Protein AF-A0A7C5GC89-F1 (afdb_monomer_lite)

Structure (mmCIF, N/CA/C/O backbone):
data_AF-A0A7C5GC89-F1
#
_entry.id   AF-A0A7C5GC89-F1
#
loop_
_atom_site.group_PDB
_atom_site.id
_atom_site.type_symbol
_atom_site.label_atom_id
_atom_site.label_alt_id
_atom_site.label_comp_id
_atom_site.label_asym_id
_atom_site.label_entity_id
_atom_site.label_seq_id
_atom_site.pdbx_PDB_ins_code
_atom_site.Cartn_x
_atom_site.Cartn_y
_atom_site.Cartn_z
_atom_site.occupancy
_atom_site.B_iso_or_equiv
_atom_site.auth_seq_id
_atom_site.auth_comp_id
_atom_site.auth_asym_id
_atom_site.auth_atom_id
_atom_site.pdbx_PDB_model_num
ATOM 1 N N . MET A 1 1 ? 44.980 -5.621 -48.569 1.00 37.62 1 MET A N 1
ATOM 2 C CA . MET A 1 1 ? 44.975 -4.218 -48.104 1.00 37.62 1 MET A CA 1
ATOM 3 C C . MET A 1 1 ? 43.626 -3.960 -47.441 1.00 37.62 1 MET A C 1
ATOM 5 O O . MET A 1 1 ? 42.619 -4.417 -47.965 1.00 37.62 1 MET A O 1
ATOM 9 N N . GLN A 1 2 ? 43.641 -3.412 -46.227 1.00 31.30 2 GLN A N 1
ATOM 10 C CA . GLN A 1 2 ? 42.521 -3.353 -45.282 1.00 31.30 2 GLN A CA 1
ATOM 11 C C . GLN A 1 2 ? 41.408 -2.367 -45.680 1.00 31.30 2 GLN A C 1
ATOM 13 O O . GLN A 1 2 ? 41.700 -1.315 -46.230 1.00 31.30 2 GLN A O 1
ATOM 18 N N . LYS A 1 3 ? 40.181 -2.744 -45.275 1.00 37.41 3 LYS A N 1
ATOM 19 C CA . LYS A 1 3 ? 39.019 -1.954 -44.811 1.00 37.41 3 LYS A CA 1
ATOM 20 C C . LYS A 1 3 ? 38.602 -0.695 -45.584 1.00 37.41 3 LYS A C 1
ATOM 22 O O . LYS A 1 3 ? 39.351 0.259 -45.687 1.00 37.41 3 LYS A O 1
ATOM 27 N N . ASN A 1 4 ? 37.302 -0.639 -45.887 1.00 28.00 4 ASN A N 1
ATOM 28 C CA . ASN A 1 4 ? 36.404 0.379 -45.326 1.00 28.00 4 ASN A CA 1
ATOM 29 C C . ASN A 1 4 ? 34.950 -0.110 -45.430 1.00 28.00 4 ASN A C 1
ATOM 31 O O . ASN A 1 4 ? 34.258 0.159 -46.404 1.00 28.00 4 ASN A O 1
ATOM 35 N N . PHE A 1 5 ? 34.485 -0.849 -44.419 1.00 32.50 5 PHE A N 1
ATOM 36 C CA . PHE A 1 5 ? 33.048 -0.992 -44.177 1.00 32.50 5 PHE A CA 1
ATOM 37 C C . PHE A 1 5 ? 32.635 0.157 -43.261 1.00 32.50 5 PHE A C 1
ATOM 39 O O . PHE A 1 5 ? 32.869 0.119 -42.054 1.00 32.50 5 PHE A O 1
ATOM 46 N N . HIS A 1 6 ? 32.064 1.202 -43.857 1.00 33.34 6 HIS A N 1
ATOM 47 C CA . HIS A 1 6 ? 31.319 2.211 -43.119 1.00 33.34 6 HIS A CA 1
ATOM 48 C C . HIS A 1 6 ? 30.027 1.563 -42.615 1.00 33.34 6 HIS A C 1
ATOM 50 O O . HIS A 1 6 ? 29.060 1.424 -43.357 1.00 33.34 6 HIS A O 1
ATOM 56 N N . LEU A 1 7 ? 30.009 1.148 -41.349 1.00 37.06 7 LEU A N 1
ATOM 57 C CA . LEU A 1 7 ? 28.757 0.901 -40.645 1.00 37.06 7 LEU A CA 1
ATOM 58 C C . LEU A 1 7 ? 28.217 2.265 -40.219 1.00 37.06 7 LEU A C 1
ATOM 60 O O . LEU A 1 7 ? 28.633 2.838 -39.214 1.00 37.06 7 LEU A O 1
ATOM 64 N N . SER A 1 8 ? 27.332 2.823 -41.042 1.00 38.88 8 SER A N 1
ATOM 65 C CA . SER A 1 8 ? 26.479 3.930 -40.632 1.00 38.88 8 SER A CA 1
ATOM 66 C C . SER A 1 8 ? 25.602 3.434 -39.484 1.00 38.88 8 SER A C 1
ATOM 68 O O . SER A 1 8 ? 24.708 2.615 -39.701 1.00 38.88 8 SER A O 1
ATOM 70 N N . ASN A 1 9 ? 25.860 3.901 -38.264 1.00 40.41 9 ASN A N 1
ATOM 71 C CA . ASN A 1 9 ? 24.949 3.711 -37.140 1.00 40.41 9 ASN A CA 1
ATOM 72 C C . ASN A 1 9 ? 23.672 4.507 -37.430 1.00 40.41 9 ASN A C 1
ATOM 74 O O . ASN A 1 9 ? 23.563 5.682 -37.083 1.00 40.41 9 ASN A O 1
ATOM 78 N N . VAL A 1 10 ? 22.720 3.885 -38.123 1.00 39.66 10 VAL A N 1
ATOM 79 C CA . VAL A 1 10 ? 21.384 4.444 -38.309 1.00 39.66 10 VAL A CA 1
ATOM 80 C C . VAL A 1 10 ? 20.639 4.245 -36.994 1.00 39.66 10 VAL A C 1
ATOM 82 O O . VAL A 1 10 ? 20.047 3.197 -36.743 1.00 39.66 10 VAL A O 1
ATOM 85 N N . ILE A 1 11 ? 20.697 5.252 -36.123 1.00 42.50 11 ILE A N 1
ATOM 86 C CA . ILE A 1 11 ? 19.814 5.337 -34.960 1.00 42.50 11 ILE A CA 1
ATOM 87 C C . ILE A 1 11 ? 18.419 5.639 -35.509 1.00 42.50 11 ILE A C 1
ATOM 89 O O . ILE A 1 11 ? 18.095 6.777 -35.843 1.00 42.50 11 ILE A O 1
ATOM 93 N N . THR A 1 12 ? 17.604 4.598 -35.663 1.00 35.59 12 THR A N 1
ATOM 94 C CA . THR A 1 12 ? 16.205 4.759 -36.066 1.00 35.59 12 THR A CA 1
ATOM 95 C C . THR A 1 12 ? 15.406 5.147 -34.830 1.00 35.59 12 THR A C 1
ATOM 97 O O . THR A 1 12 ? 15.091 4.307 -33.991 1.00 35.59 12 THR A O 1
ATOM 100 N N . ILE A 1 13 ? 15.094 6.435 -34.700 1.00 43.06 13 ILE A N 1
ATOM 101 C CA . ILE A 1 13 ? 14.177 6.928 -33.673 1.00 43.06 13 ILE A CA 1
ATOM 102 C C . ILE A 1 13 ? 12.758 6.664 -34.180 1.00 43.06 13 ILE A C 1
ATOM 104 O O . ILE A 1 13 ? 12.218 7.424 -34.983 1.00 43.06 13 ILE A O 1
ATOM 108 N N . ILE A 1 14 ? 12.158 5.556 -33.745 1.00 44.56 14 ILE A N 1
ATOM 109 C CA . ILE A 1 14 ? 10.745 5.280 -34.011 1.00 44.56 14 ILE A CA 1
ATOM 110 C C . ILE A 1 14 ? 9.929 6.143 -33.046 1.00 44.56 14 ILE A C 1
ATOM 112 O O . ILE A 1 14 ? 9.756 5.801 -31.878 1.00 44.56 14 ILE A O 1
ATOM 116 N N . LEU A 1 15 ? 9.429 7.278 -33.535 1.00 38.19 15 LEU A N 1
ATOM 117 C CA . LEU A 1 15 ? 8.425 8.073 -32.829 1.00 38.19 15 LEU A CA 1
ATOM 118 C C . LEU A 1 15 ? 7.086 7.333 -32.895 1.00 38.19 15 LEU A C 1
ATOM 120 O O . LEU A 1 15 ? 6.276 7.533 -33.800 1.00 38.19 15 LEU A O 1
ATOM 124 N N . TYR A 1 16 ? 6.876 6.429 -31.943 1.00 43.97 16 TYR A N 1
ATOM 125 C CA . TYR A 1 16 ? 5.608 5.737 -31.778 1.00 43.97 16 TYR A CA 1
ATOM 126 C C . TYR A 1 16 ? 4.597 6.689 -31.134 1.00 43.97 16 TYR A C 1
ATOM 128 O O . TYR A 1 16 ? 4.680 7.005 -29.949 1.00 43.97 16 TYR A O 1
ATOM 136 N N . LYS A 1 17 ? 3.626 7.164 -31.921 1.00 42.94 17 LYS A N 1
ATOM 137 C CA . LYS A 1 17 ? 2.467 7.881 -31.384 1.00 42.94 17 LYS A CA 1
ATOM 138 C C . LYS A 1 17 ? 1.485 6.838 -30.852 1.00 42.94 17 LYS A C 1
ATOM 140 O O . LYS A 1 17 ? 0.673 6.295 -31.599 1.00 42.94 17 LYS A O 1
ATOM 145 N N . GLN A 1 18 ? 1.638 6.489 -29.580 1.00 45.25 18 GLN A N 1
ATOM 146 C CA . GLN A 1 18 ? 0.871 5.426 -28.947 1.00 45.25 18 GLN A CA 1
ATOM 147 C C . GLN A 1 18 ? -0.598 5.844 -28.769 1.00 45.25 18 GLN A C 1
ATOM 149 O O . GLN A 1 18 ? -0.894 6.842 -28.124 1.00 45.25 18 GLN A O 1
ATOM 154 N N . GLY A 1 19 ? -1.522 5.071 -29.348 1.00 43.31 19 GLY A N 1
ATOM 155 C CA . GLY A 1 19 ? -2.970 5.178 -29.103 1.00 43.31 19 GLY A CA 1
ATOM 156 C C . GLY A 1 19 ? -3.469 4.311 -27.936 1.00 43.31 19 GLY A C 1
ATOM 157 O O . GLY A 1 19 ? -4.671 4.223 -27.708 1.00 43.31 19 GLY A O 1
ATOM 158 N N . PHE A 1 20 ? -2.561 3.643 -27.218 1.00 44.28 20 PHE A N 1
ATOM 159 C CA . PHE A 1 20 ? -2.851 2.788 -26.062 1.00 44.28 20 PHE A CA 1
ATOM 160 C C . PHE A 1 20 ? -2.421 3.480 -24.763 1.00 44.28 20 PHE A C 1
ATOM 162 O O . PHE A 1 20 ? -1.367 4.101 -24.727 1.00 44.28 20 PHE A O 1
ATOM 169 N N . LYS A 1 21 ? -3.186 3.335 -23.673 1.00 61.94 21 LYS A N 1
ATOM 170 C CA . LYS A 1 21 ? -2.831 3.945 -22.375 1.00 61.94 21 LYS A CA 1
ATOM 171 C C . LYS A 1 21 ? -1.479 3.451 -21.823 1.00 61.94 21 LYS A C 1
ATOM 173 O O . LYS A 1 21 ? -0.755 4.246 -21.235 1.00 61.94 21 LYS A O 1
ATOM 178 N N . ARG A 1 22 ? -1.111 2.176 -22.056 1.00 68.25 22 ARG A N 1
ATOM 179 C CA . ARG A 1 22 ? 0.209 1.614 -21.707 1.00 68.25 22 ARG A CA 1
ATOM 180 C C . ARG A 1 22 ? 0.543 0.329 -22.474 1.00 68.25 22 ARG A C 1
ATOM 182 O O . ARG A 1 22 ? -0.362 -0.412 -22.854 1.00 68.25 22 ARG A O 1
ATOM 189 N N . ALA A 1 23 ? 1.829 0.043 -22.694 1.00 67.50 23 ALA A N 1
ATOM 190 C CA . ALA A 1 23 ? 2.323 -1.210 -23.275 1.00 67.50 23 ALA A CA 1
ATOM 191 C C . ALA A 1 23 ? 3.613 -1.703 -22.601 1.00 67.50 23 ALA A C 1
ATOM 193 O O . ALA A 1 23 ? 4.391 -0.927 -22.050 1.00 67.50 23 ALA A O 1
ATOM 194 N N . SER A 1 24 ? 3.847 -3.016 -22.672 1.00 70.44 24 SER A N 1
ATOM 195 C CA . SER A 1 24 ? 5.129 -3.629 -22.306 1.00 70.44 24 SER A CA 1
ATOM 196 C C . SER A 1 24 ? 5.898 -3.946 -23.586 1.00 70.44 24 SER A C 1
ATOM 198 O O . SER A 1 24 ? 5.413 -4.716 -24.410 1.00 70.44 24 SER A O 1
ATOM 200 N N . VAL A 1 25 ? 7.072 -3.349 -23.763 1.00 74.88 25 VAL A N 1
ATOM 201 C CA . VAL A 1 25 ? 7.961 -3.595 -24.900 1.00 74.88 25 VAL A CA 1
ATOM 202 C C . VAL A 1 25 ? 9.114 -4.456 -24.416 1.00 74.88 25 VAL A C 1
ATOM 204 O O . VAL A 1 25 ? 9.839 -4.063 -23.506 1.00 74.88 25 VAL A O 1
ATOM 207 N N . GLN A 1 26 ? 9.284 -5.626 -25.023 1.00 79.62 26 GLN A N 1
ATOM 208 C CA . GLN A 1 26 ? 10.445 -6.473 -24.769 1.00 79.62 26 GLN A CA 1
ATOM 209 C C . GLN A 1 26 ? 11.462 -6.268 -25.886 1.00 79.62 26 GLN A C 1
ATOM 211 O O . GLN A 1 26 ? 11.140 -6.451 -27.060 1.00 79.62 26 GLN A O 1
ATOM 216 N N . LEU A 1 27 ? 12.684 -5.893 -25.527 1.00 78.75 27 LEU A N 1
ATOM 217 C CA . LEU A 1 27 ? 13.815 -5.857 -26.441 1.00 78.75 27 LEU A CA 1
ATOM 218 C C . LEU A 1 27 ? 14.693 -7.074 -26.161 1.00 78.75 27 LEU A C 1
ATOM 220 O O . LEU A 1 27 ? 15.291 -7.181 -25.093 1.00 78.75 27 LEU A O 1
ATOM 224 N N . ALA A 1 28 ? 14.772 -7.979 -27.130 1.00 83.31 28 ALA A N 1
ATOM 225 C CA . ALA A 1 28 ? 15.715 -9.084 -27.106 1.00 83.31 28 ALA A CA 1
ATOM 226 C C . ALA A 1 28 ? 16.984 -8.673 -27.857 1.00 83.31 28 ALA A C 1
ATOM 228 O O . ALA A 1 28 ? 16.941 -8.426 -29.063 1.00 83.31 28 ALA A O 1
ATOM 229 N N . THR A 1 29 ? 18.114 -8.603 -27.159 1.00 81.88 29 THR A N 1
ATOM 230 C CA . THR A 1 29 ? 19.425 -8.447 -27.795 1.00 81.88 29 THR A CA 1
ATOM 231 C C . THR A 1 29 ? 20.127 -9.792 -27.801 1.00 81.88 29 THR A C 1
ATOM 233 O O . THR A 1 29 ? 20.242 -10.422 -26.752 1.00 81.88 29 THR A O 1
ATOM 236 N N . ILE A 1 30 ? 20.603 -10.218 -28.967 1.00 83.62 30 ILE A N 1
ATOM 237 C CA . ILE A 1 30 ? 21.395 -11.438 -29.118 1.00 83.62 30 ILE A CA 1
ATOM 238 C C . ILE A 1 30 ? 22.841 -11.008 -29.342 1.00 83.62 30 ILE A C 1
ATOM 240 O O . ILE A 1 30 ? 23.120 -10.261 -30.281 1.00 83.62 30 ILE A O 1
ATOM 244 N N . ASP A 1 31 ? 23.747 -11.434 -28.465 1.00 83.00 31 ASP A N 1
ATOM 245 C CA . ASP A 1 31 ? 25.172 -11.154 -28.625 1.00 83.00 31 ASP A CA 1
ATOM 246 C C . ASP A 1 31 ? 25.820 -12.056 -29.699 1.00 83.00 31 ASP A C 1
ATOM 248 O O . ASP A 1 31 ? 25.221 -12.999 -30.225 1.00 83.00 31 ASP A O 1
ATOM 252 N N . ASN A 1 32 ? 27.090 -11.794 -30.020 1.00 78.50 32 ASN A N 1
ATOM 253 C CA . ASN A 1 32 ? 27.849 -12.601 -30.984 1.00 78.50 32 ASN A CA 1
ATOM 254 C C . ASN A 1 32 ? 28.058 -14.064 -30.535 1.00 78.50 32 ASN A C 1
ATOM 256 O O . ASN A 1 32 ? 28.451 -14.899 -31.348 1.00 78.50 32 ASN A O 1
ATOM 260 N N . GLN A 1 33 ? 27.805 -14.381 -29.261 1.00 80.75 33 GLN A N 1
ATOM 261 C CA . GLN A 1 33 ? 27.866 -15.723 -28.678 1.00 80.75 33 GLN A CA 1
ATOM 262 C C . GLN A 1 33 ? 26.486 -16.404 -28.612 1.00 80.75 33 GLN A C 1
ATOM 264 O O . GLN A 1 33 ? 26.388 -17.522 -28.111 1.00 80.75 33 GLN A O 1
ATOM 269 N N . ARG A 1 34 ? 25.441 -15.785 -29.184 1.00 75.25 34 ARG A N 1
ATOM 270 C CA . ARG A 1 34 ? 24.035 -16.224 -29.150 1.00 75.25 34 ARG A CA 1
ATOM 271 C C . ARG A 1 34 ? 23.382 -16.183 -27.764 1.00 75.25 34 ARG A C 1
ATOM 273 O O . ARG A 1 34 ? 22.319 -16.776 -27.590 1.00 75.25 34 ARG A O 1
ATOM 280 N N . ASN A 1 35 ? 23.950 -15.461 -26.804 1.00 76.12 35 ASN A N 1
ATOM 281 C CA . ASN A 1 35 ? 23.269 -15.201 -25.542 1.00 76.12 35 ASN A CA 1
ATOM 282 C C . ASN A 1 35 ? 22.192 -14.141 -25.765 1.00 76.12 35 ASN A C 1
ATOM 284 O O . ASN A 1 35 ? 22.456 -13.078 -26.334 1.00 76.12 35 ASN A O 1
ATOM 288 N N . SER A 1 36 ? 20.972 -14.432 -25.318 1.00 80.25 36 SER A N 1
ATOM 289 C CA . SER A 1 36 ? 19.859 -13.490 -25.362 1.00 80.25 36 SER A CA 1
ATOM 290 C C . SER A 1 36 ? 19.734 -12.745 -24.038 1.00 80.25 36 SER A C 1
ATOM 292 O O . SER A 1 36 ? 19.479 -13.368 -23.006 1.00 80.25 36 SER A O 1
ATOM 294 N N . THR A 1 37 ? 19.818 -11.419 -24.079 1.00 79.06 37 THR A N 1
ATOM 295 C CA . THR A 1 37 ? 19.417 -10.554 -22.963 1.00 79.06 37 THR A CA 1
ATOM 296 C C . THR A 1 37 ? 18.063 -9.942 -23.284 1.00 79.06 37 THR A C 1
ATOM 298 O O . THR A 1 37 ? 17.872 -9.367 -24.359 1.00 79.06 37 THR A O 1
ATOM 301 N N . LEU A 1 38 ? 17.115 -10.084 -22.359 1.00 77.12 38 LEU A N 1
ATOM 302 C CA . LEU A 1 38 ? 15.777 -9.516 -22.471 1.00 77.12 38 LEU A CA 1
ATOM 303 C C . LEU A 1 38 ? 15.682 -8.260 -21.610 1.00 77.12 38 LEU A C 1
ATOM 305 O O . LEU A 1 38 ? 15.894 -8.310 -20.401 1.00 77.12 38 LEU A O 1
ATOM 309 N N . TYR A 1 39 ? 15.315 -7.148 -22.236 1.00 73.88 39 TYR A N 1
ATOM 310 C CA . TYR A 1 39 ? 14.999 -5.900 -21.557 1.00 73.88 39 TYR A CA 1
ATOM 311 C C . TYR A 1 39 ? 13.501 -5.647 -21.645 1.00 73.88 39 TYR A C 1
ATOM 313 O O . TYR A 1 39 ? 12.943 -5.577 -22.739 1.00 73.88 39 TYR A O 1
ATOM 321 N N . ASN A 1 40 ? 12.850 -5.501 -20.496 1.00 73.25 40 ASN A N 1
ATOM 322 C CA . ASN A 1 40 ? 11.422 -5.226 -20.413 1.00 73.25 40 ASN A CA 1
ATOM 323 C C . ASN A 1 40 ? 11.209 -3.746 -20.098 1.00 73.25 40 ASN A C 1
ATOM 325 O O . ASN A 1 40 ? 11.587 -3.278 -19.028 1.00 73.25 40 ASN A O 1
ATOM 329 N N . PHE A 1 41 ? 10.572 -3.023 -21.012 1.00 66.94 41 PHE A N 1
ATOM 330 C CA . PHE A 1 41 ? 10.221 -1.618 -20.849 1.00 66.94 41 PHE A CA 1
ATOM 331 C C . PHE A 1 41 ? 8.710 -1.477 -20.690 1.00 66.94 41 PHE A C 1
ATOM 333 O O . PHE A 1 41 ? 7.941 -2.064 -21.452 1.00 66.94 41 PHE A O 1
ATOM 340 N N . LYS A 1 42 ? 8.269 -0.671 -19.726 1.00 73.12 42 LYS A N 1
ATOM 341 C CA . LYS A 1 42 ? 6.883 -0.199 -19.651 1.00 73.12 42 LYS A CA 1
ATOM 342 C C . LYS A 1 42 ? 6.840 1.184 -20.299 1.00 73.12 42 LYS A C 1
ATOM 344 O O . LYS A 1 42 ? 7.550 2.084 -19.866 1.00 73.12 42 LYS A O 1
ATOM 349 N N . VAL A 1 43 ? 6.049 1.337 -21.357 1.00 76.12 43 VAL A N 1
ATOM 350 C CA . VAL A 1 43 ? 5.909 2.589 -22.118 1.00 76.12 43 VAL A CA 1
ATOM 351 C C . VAL A 1 43 ? 4.453 3.033 -22.127 1.00 76.12 43 VAL A C 1
ATOM 353 O O . VAL A 1 43 ? 3.553 2.199 -22.237 1.00 76.12 43 VAL A O 1
ATOM 356 N N . GLY A 1 44 ? 4.224 4.332 -21.989 1.00 73.75 44 GLY A N 1
ATOM 357 C CA . GLY A 1 44 ? 2.897 4.937 -21.913 1.00 73.75 44 GLY A CA 1
ATOM 358 C C . GLY A 1 44 ? 2.833 5.982 -20.808 1.00 73.75 44 GLY A C 1
ATOM 359 O O . GLY A 1 44 ? 3.865 6.351 -20.241 1.00 73.75 44 GLY A O 1
ATOM 360 N N . ASP A 1 45 ? 1.621 6.439 -20.513 1.00 80.94 45 ASP A N 1
ATOM 361 C CA . ASP A 1 45 ? 1.394 7.460 -19.495 1.00 80.94 45 ASP A CA 1
ATOM 362 C C . ASP A 1 45 ? 1.681 6.923 -18.083 1.00 80.94 45 ASP A C 1
ATOM 364 O O . ASP A 1 45 ? 1.728 5.713 -17.839 1.00 80.94 45 ASP A O 1
ATOM 368 N N . ILE A 1 46 ? 1.887 7.851 -17.148 1.00 84.31 46 ILE A N 1
ATOM 369 C CA . ILE A 1 46 ? 2.073 7.544 -15.728 1.00 84.31 46 ILE A CA 1
ATOM 370 C C . ILE A 1 46 ? 0.788 6.921 -15.174 1.00 84.31 46 ILE A C 1
ATOM 372 O O . ILE A 1 46 ? -0.308 7.440 -15.396 1.00 84.31 46 ILE A O 1
ATOM 376 N N . GLU A 1 47 ? 0.923 5.843 -14.400 1.00 84.81 47 GLU A N 1
ATOM 377 C CA . GLU A 1 47 ? -0.198 5.248 -13.676 1.00 84.81 47 GLU A CA 1
ATOM 378 C C . GLU A 1 47 ? -0.003 5.417 -12.175 1.00 84.81 47 GLU A C 1
ATOM 380 O O . GLU A 1 47 ? 1.046 5.095 -11.625 1.00 84.81 47 GLU A O 1
ATOM 385 N N . HIS A 1 48 ? -1.049 5.916 -11.523 1.00 91.19 48 HIS A N 1
ATOM 386 C CA . HIS A 1 48 ? -1.055 6.215 -10.092 1.00 91.19 48 HIS A CA 1
ATOM 387 C C . HIS A 1 48 ? -1.893 5.219 -9.290 1.00 91.19 48 HIS A C 1
ATOM 389 O O . HIS A 1 48 ? -1.642 5.008 -8.107 1.00 91.19 48 HIS A O 1
ATOM 395 N N . LEU A 1 49 ? -2.921 4.637 -9.914 1.00 92.62 49 LEU A N 1
ATOM 396 C CA . LEU A 1 49 ? -3.914 3.809 -9.240 1.00 92.62 49 LEU A CA 1
ATOM 397 C C . LEU A 1 49 ? -3.548 2.330 -9.310 1.00 92.62 49 LEU A C 1
ATOM 399 O O . LEU A 1 49 ? -3.266 1.810 -10.387 1.00 92.62 49 LEU A O 1
ATOM 403 N N . TYR A 1 50 ? -3.613 1.645 -8.174 1.00 92.19 5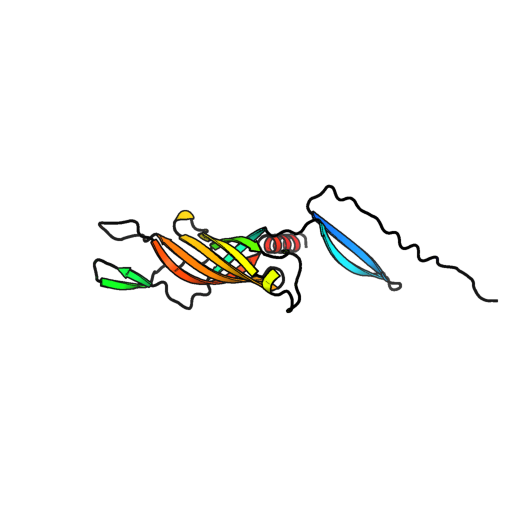0 TYR A N 1
ATOM 404 C CA . TYR A 1 50 ? -3.324 0.216 -8.081 1.00 92.19 50 TYR A CA 1
ATOM 405 C C . TYR A 1 50 ? -4.053 -0.419 -6.893 1.00 92.19 50 TYR A C 1
ATOM 407 O O . TYR A 1 50 ? -4.478 0.265 -5.953 1.00 92.19 50 TYR A O 1
ATOM 415 N N . LEU A 1 51 ? -4.225 -1.739 -6.958 1.00 94.44 51 LEU A N 1
ATOM 416 C CA . LEU A 1 51 ? -4.908 -2.522 -5.934 1.00 94.44 51 LEU A CA 1
ATOM 417 C C . LEU A 1 51 ? -3.900 -3.292 -5.092 1.00 94.44 51 LEU A C 1
ATOM 419 O O . LEU A 1 51 ? -2.931 -3.829 -5.626 1.00 94.44 51 LEU A O 1
ATOM 423 N N . THR A 1 52 ? -4.159 -3.396 -3.794 1.00 95.06 52 THR A N 1
ATOM 424 C CA . THR A 1 52 ? -3.297 -4.144 -2.877 1.00 95.06 52 THR A CA 1
ATOM 425 C C . THR A 1 52 ? -4.071 -5.136 -2.027 1.00 95.06 52 THR A C 1
ATOM 427 O O . THR A 1 52 ? -5.231 -4.911 -1.691 1.00 95.06 52 THR A O 1
ATOM 430 N N . ALA A 1 53 ? -3.416 -6.234 -1.656 1.00 93.94 53 ALA A N 1
ATOM 431 C CA . ALA A 1 53 ? -3.783 -7.002 -0.475 1.00 93.94 53 ALA A CA 1
ATOM 432 C C . ALA A 1 53 ? -2.952 -6.483 0.698 1.00 93.94 53 ALA A C 1
ATOM 434 O O . ALA A 1 53 ? -1.725 -6.578 0.684 1.00 93.94 53 ALA A O 1
ATOM 435 N N . ASP A 1 54 ? -3.620 -5.922 1.695 1.00 92.75 54 ASP A N 1
ATOM 436 C CA . ASP A 1 54 ? -2.979 -5.301 2.843 1.00 92.75 54 ASP A CA 1
ATOM 437 C C . ASP A 1 54 ? -3.059 -6.241 4.045 1.00 92.75 54 ASP A C 1
ATOM 439 O O . ASP A 1 54 ? -4.143 -6.671 4.452 1.00 92.75 54 ASP A O 1
ATOM 443 N N . MET A 1 55 ? -1.902 -6.542 4.621 1.00 91.25 55 MET A N 1
ATOM 444 C CA . MET A 1 55 ? -1.752 -7.392 5.792 1.00 91.25 55 MET A CA 1
ATOM 445 C C . MET A 1 55 ? -1.281 -6.538 6.976 1.00 91.25 55 MET A C 1
ATOM 447 O O . MET A 1 55 ? -0.124 -6.099 7.005 1.00 91.25 55 MET A O 1
ATOM 451 N N . PRO A 1 56 ? -2.153 -6.278 7.963 1.00 88.94 56 PRO A N 1
ATOM 452 C CA . PRO A 1 56 ? -1.756 -5.673 9.226 1.00 88.94 56 PRO A CA 1
ATOM 453 C C . PRO A 1 56 ? -0.644 -6.476 9.912 1.00 88.94 56 PRO A C 1
ATOM 455 O O . PRO A 1 56 ? -0.759 -7.687 10.087 1.00 88.94 56 PRO A O 1
ATOM 458 N N . ILE A 1 57 ? 0.412 -5.799 10.359 1.00 83.44 57 ILE A N 1
ATOM 459 C CA . ILE A 1 57 ? 1.399 -6.371 11.278 1.00 83.44 57 ILE A CA 1
ATOM 460 C C . ILE A 1 57 ? 0.911 -6.029 12.684 1.00 83.44 57 ILE A C 1
ATOM 462 O O . ILE A 1 57 ? 1.122 -4.935 13.207 1.00 83.44 57 ILE A O 1
ATOM 466 N N . THR A 1 58 ? 0.168 -6.953 13.281 1.00 65.25 58 THR A N 1
ATOM 467 C CA . THR A 1 58 ? -0.408 -6.781 14.615 1.00 65.25 58 THR A CA 1
ATOM 468 C C . THR A 1 58 ? 0.673 -6.834 15.693 1.00 65.25 58 THR A C 1
A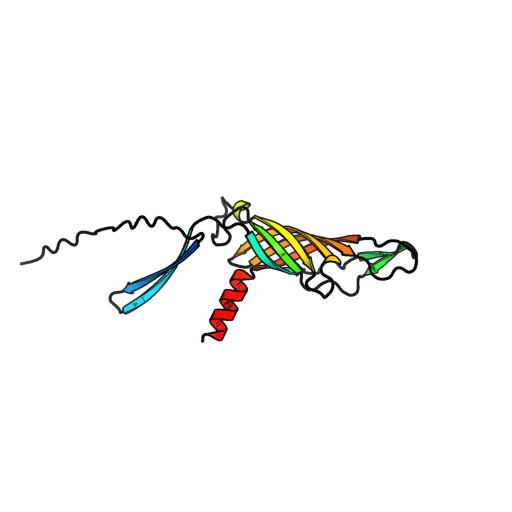TOM 470 O O . THR A 1 58 ? 1.099 -7.915 16.094 1.00 65.25 58 THR A O 1
ATOM 473 N N . THR A 1 59 ? 1.062 -5.671 16.220 1.00 50.88 59 THR A N 1
ATOM 474 C CA . THR A 1 59 ? 1.731 -5.556 17.536 1.00 50.88 59 THR A CA 1
ATOM 475 C C . THR A 1 59 ? 0.879 -4.802 18.560 1.00 50.88 59 THR A C 1
ATOM 477 O O . THR A 1 59 ? 1.180 -4.821 19.751 1.00 50.88 59 THR A O 1
ATOM 480 N N . ILE A 1 60 ? -0.206 -4.157 18.121 1.00 52.31 60 ILE A N 1
ATOM 481 C CA . ILE A 1 60 ? -1.129 -3.409 18.975 1.00 52.31 60 ILE A CA 1
ATOM 482 C C . ILE A 1 60 ? -2.463 -4.143 18.927 1.00 52.31 60 ILE A C 1
ATOM 484 O O . ILE A 1 60 ? -3.161 -4.114 17.917 1.00 52.31 60 ILE A O 1
ATOM 488 N N . LYS A 1 61 ? -2.770 -4.858 20.008 1.00 54.25 61 LYS A N 1
ATOM 489 C CA . LYS A 1 61 ? -4.052 -5.530 20.223 1.00 54.25 61 LYS A CA 1
ATOM 490 C C . LYS A 1 61 ? -5.179 -4.525 19.983 1.00 54.25 61 LYS A C 1
ATOM 492 O O . LYS A 1 61 ? -5.127 -3.422 20.526 1.00 54.25 61 LYS A O 1
ATOM 497 N N . GLU A 1 62 ? -6.160 -4.870 19.154 1.00 54.97 62 GLU A N 1
ATOM 498 C CA . GLU A 1 62 ? -7.339 -4.025 18.961 1.00 54.97 62 GLU A CA 1
ATOM 499 C C . GLU A 1 62 ? -8.084 -3.938 20.297 1.00 54.97 62 GLU A C 1
ATOM 501 O O . GLU A 1 62 ? -8.631 -4.925 20.786 1.00 54.97 62 GLU A O 1
ATOM 506 N N . LEU A 1 63 ? -8.035 -2.764 20.925 1.00 58.44 63 LEU A N 1
ATOM 507 C CA . LEU A 1 63 ? -8.687 -2.498 22.199 1.00 58.44 63 LEU A CA 1
ATOM 508 C C . LEU A 1 63 ? -10.069 -1.904 21.925 1.00 58.44 63 LEU A C 1
ATOM 510 O O . LEU A 1 63 ? -10.188 -0.782 21.431 1.00 58.44 63 LEU A O 1
ATOM 514 N N . SER A 1 64 ? -11.109 -2.649 22.275 1.00 59.16 64 SER A N 1
ATOM 515 C CA . SER A 1 64 ? -12.497 -2.204 22.223 1.00 59.16 64 SER A CA 1
ATOM 516 C C . SER A 1 64 ? -12.928 -1.701 23.597 1.00 59.16 64 SER A C 1
ATOM 518 O O . SER A 1 64 ? -12.619 -2.302 24.626 1.00 59.16 64 SER A O 1
ATOM 520 N N . TYR A 1 65 ? -13.637 -0.572 23.633 1.00 57.47 65 TYR A N 1
ATOM 521 C CA . TYR A 1 65 ? -14.144 -0.002 24.881 1.00 57.47 65 TYR A CA 1
ATOM 522 C C . TYR A 1 65 ? -15.596 -0.422 25.117 1.00 57.47 65 TYR A C 1
ATOM 524 O O . TYR A 1 65 ? -16.490 -0.042 24.357 1.00 57.47 65 TYR A O 1
ATOM 532 N N . ASP A 1 66 ? -15.834 -1.167 26.196 1.00 61.62 66 ASP A N 1
ATOM 533 C CA . ASP A 1 66 ? -17.171 -1.478 26.685 1.00 61.62 66 ASP A CA 1
ATOM 534 C C . ASP A 1 66 ? -17.680 -0.347 27.590 1.00 61.62 66 ASP A C 1
ATOM 536 O O . ASP A 1 66 ? -17.174 -0.119 28.693 1.00 61.62 66 ASP A O 1
ATOM 540 N N . LYS A 1 67 ? -18.721 0.358 27.134 1.00 55.72 67 LYS A N 1
ATOM 541 C CA . LYS A 1 67 ? -19.371 1.422 27.911 1.00 55.72 67 LYS A CA 1
ATOM 542 C C . LYS A 1 67 ? -20.199 0.894 29.089 1.00 55.72 67 LYS A C 1
ATOM 544 O O . LYS A 1 67 ? -20.372 1.642 30.049 1.00 55.72 67 LYS A O 1
ATOM 549 N N . GLN A 1 68 ? -20.706 -0.341 29.039 1.00 61.66 68 GLN A N 1
ATOM 550 C CA . GLN A 1 68 ? -21.518 -0.928 30.114 1.00 61.66 68 GLN A CA 1
ATOM 551 C C . GLN A 1 68 ? -20.639 -1.365 31.285 1.00 61.66 68 GLN A C 1
ATOM 553 O O . GLN A 1 68 ? -20.880 -0.963 32.421 1.00 61.66 68 GLN A O 1
ATOM 558 N N . ASN A 1 69 ? -19.573 -2.112 31.001 1.00 68.44 69 ASN A N 1
ATOM 559 C CA . ASN A 1 69 ? -18.661 -2.612 32.032 1.00 68.44 69 ASN A CA 1
ATOM 560 C C . ASN A 1 69 ? -17.523 -1.633 32.372 1.00 68.44 69 ASN A C 1
ATOM 562 O O . ASN A 1 69 ? -16.728 -1.896 33.274 1.00 68.44 69 ASN A O 1
ATOM 566 N N . LYS A 1 70 ? -17.442 -0.492 31.666 1.00 70.00 70 LYS A N 1
ATOM 567 C CA . LYS A 1 70 ? -16.339 0.486 31.748 1.00 70.00 70 LYS A CA 1
ATOM 568 C C . LYS A 1 70 ? -14.963 -0.176 31.604 1.00 70.00 70 LYS A C 1
ATOM 570 O O . LYS A 1 70 ? -13.987 0.278 32.200 1.00 70.00 70 LYS A O 1
ATOM 575 N N . SER A 1 71 ? -14.887 -1.244 30.818 1.00 64.75 71 SER A N 1
ATOM 576 C CA . SER A 1 71 ? -13.693 -2.065 30.650 1.00 64.75 71 SER A CA 1
ATOM 577 C C . SER A 1 71 ? -13.211 -2.028 29.208 1.00 64.75 71 SER A C 1
ATOM 579 O O . SER A 1 71 ? -13.996 -1.936 28.266 1.00 64.75 71 SER A O 1
ATOM 581 N N . ILE A 1 72 ? -11.898 -2.114 29.038 1.00 63.66 72 ILE A N 1
ATOM 582 C CA . ILE A 1 72 ? -11.272 -2.291 27.733 1.00 63.66 72 ILE A CA 1
ATOM 583 C C . ILE A 1 72 ? -11.103 -3.797 27.523 1.00 63.66 72 ILE A C 1
ATOM 585 O O . ILE A 1 72 ? -10.524 -4.460 28.383 1.00 63.66 72 ILE A O 1
ATOM 589 N N . TYR A 1 73 ? -11.607 -4.329 26.414 1.00 65.69 73 TYR A N 1
ATOM 590 C CA . TYR A 1 73 ? -11.435 -5.730 26.038 1.00 65.69 73 TYR A CA 1
ATOM 591 C C . TYR A 1 73 ? -10.697 -5.849 24.705 1.00 65.69 73 TYR A C 1
ATOM 593 O O . TYR A 1 73 ? -10.723 -4.945 23.871 1.00 65.69 73 TYR A O 1
ATOM 601 N N . GLU A 1 74 ? -9.992 -6.960 24.536 1.00 60.84 74 GLU A N 1
ATOM 602 C CA . GLU A 1 74 ? -9.267 -7.288 23.312 1.00 60.84 74 GLU A CA 1
ATOM 603 C C . GLU A 1 74 ? -10.246 -7.856 22.279 1.00 60.84 74 GLU A C 1
ATOM 605 O O . GLU A 1 74 ? -11.066 -8.715 22.601 1.00 60.84 74 GLU A O 1
ATOM 610 N N . ASN A 1 75 ? -10.197 -7.349 21.048 1.00 59.09 75 ASN A N 1
ATOM 611 C CA . ASN A 1 75 ? -11.053 -7.823 19.968 1.00 59.09 75 ASN A CA 1
ATOM 612 C C . ASN A 1 75 ? -10.558 -9.198 19.476 1.00 59.09 75 ASN A C 1
ATOM 614 O O . ASN A 1 75 ? -9.428 -9.318 19.005 1.00 59.09 75 ASN A O 1
ATOM 618 N N . GLU A 1 76 ? -11.392 -10.238 19.579 1.00 51.53 76 GLU A N 1
ATOM 619 C CA . GLU A 1 76 ? -10.982 -11.636 19.344 1.00 51.53 76 GLU A CA 1
ATOM 620 C C . GLU A 1 76 ? -10.757 -11.999 17.860 1.00 51.53 76 GLU A C 1
ATOM 622 O O . GLU A 1 76 ? -10.195 -13.054 17.567 1.00 51.53 76 GLU A O 1
ATOM 627 N N . GLN A 1 77 ? -11.165 -11.149 16.907 1.00 54.81 77 GLN A N 1
ATOM 628 C CA . GLN A 1 77 ? -11.010 -11.407 15.466 1.00 54.81 77 GLN A CA 1
ATOM 629 C C . GLN A 1 77 ? -10.519 -10.170 14.693 1.00 54.81 77 GLN A C 1
ATOM 631 O O . GLN A 1 77 ? -11.305 -9.543 13.975 1.00 54.81 77 GLN A O 1
ATOM 636 N N . PRO A 1 78 ? -9.227 -9.805 14.785 1.00 59.16 78 PRO A N 1
ATOM 637 C CA . PRO A 1 78 ? -8.664 -8.816 13.876 1.00 59.16 78 PRO A CA 1
ATOM 638 C C . PRO A 1 78 ? -8.760 -9.341 12.436 1.00 59.16 78 PRO A C 1
ATOM 640 O O . PRO A 1 78 ? -8.446 -10.501 12.154 1.00 59.16 78 PRO A O 1
ATOM 643 N N . SER A 1 79 ? -9.203 -8.492 11.506 1.00 62.78 79 SER A N 1
ATOM 644 C CA . SER A 1 79 ? -9.195 -8.856 10.088 1.00 62.78 79 SER A CA 1
ATOM 645 C C . SER A 1 79 ? -7.757 -9.084 9.636 1.00 62.78 79 SER A C 1
ATOM 647 O O . SER A 1 79 ? -6.941 -8.164 9.671 1.00 62.78 79 SER A O 1
ATOM 649 N N . LEU A 1 80 ? -7.458 -10.306 9.195 1.00 72.75 80 LEU A N 1
ATOM 650 C CA . LEU A 1 80 ? -6.113 -10.692 8.761 1.00 72.75 80 LEU A CA 1
ATOM 651 C C . LEU A 1 80 ? -5.709 -10.018 7.441 1.00 72.75 80 LEU A C 1
ATOM 653 O O . LEU A 1 80 ? -4.521 -9.852 7.186 1.00 72.75 80 LEU A O 1
ATOM 657 N N . PHE A 1 81 ? -6.688 -9.614 6.620 1.00 86.12 81 PHE A N 1
ATOM 658 C CA . PHE A 1 81 ? -6.451 -9.008 5.311 1.00 86.12 81 PHE A CA 1
ATOM 659 C C . PHE A 1 81 ? -7.481 -7.931 4.957 1.00 86.12 81 PHE A C 1
ATOM 661 O O . PHE A 1 81 ? -8.666 -8.034 5.293 1.00 86.12 81 PHE A O 1
ATOM 668 N N . TYR A 1 82 ? -7.019 -6.922 4.226 1.00 91.12 82 TYR A N 1
ATOM 669 C CA . TYR A 1 82 ? -7.832 -5.880 3.608 1.00 91.12 82 TYR A CA 1
ATOM 670 C C . TYR A 1 82 ? -7.521 -5.789 2.114 1.00 91.12 82 TYR A C 1
ATOM 672 O O . TYR A 1 82 ? -6.423 -6.120 1.672 1.00 91.12 82 TYR A O 1
ATOM 680 N N . LEU A 1 83 ? -8.499 -5.336 1.338 1.00 93.62 83 LEU A N 1
ATOM 681 C CA . LEU A 1 83 ? -8.308 -4.914 -0.040 1.00 93.62 83 LEU A CA 1
ATOM 682 C C . LEU A 1 83 ? -8.085 -3.402 -0.044 1.00 93.62 83 LEU A C 1
ATOM 684 O O . LEU A 1 83 ? -8.916 -2.655 0.482 1.00 93.62 83 LEU A O 1
ATOM 688 N N . GLY A 1 84 ? -6.986 -2.969 -0.647 1.00 94.19 84 GLY A N 1
ATOM 689 C CA . GLY A 1 84 ? -6.611 -1.571 -0.775 1.00 94.19 84 GLY A CA 1
ATOM 690 C C . GLY A 1 84 ? -6.852 -1.039 -2.183 1.00 94.19 84 GLY A C 1
ATOM 691 O O . GLY A 1 84 ? -6.489 -1.679 -3.170 1.00 94.19 84 GLY A O 1
ATOM 692 N N . ILE A 1 85 ? -7.433 0.156 -2.274 1.00 95.62 85 ILE A N 1
ATOM 693 C CA . ILE A 1 85 ? -7.409 1.012 -3.462 1.00 95.62 85 ILE A CA 1
ATOM 694 C C . ILE A 1 85 ? -6.447 2.151 -3.156 1.00 95.62 85 ILE A C 1
ATOM 696 O O . ILE A 1 85 ? -6.634 2.884 -2.182 1.00 95.62 85 ILE A O 1
ATOM 700 N N . ASN A 1 86 ? -5.425 2.304 -3.987 1.00 96.81 86 ASN A N 1
ATOM 701 C CA . ASN A 1 86 ? -4.303 3.179 -3.691 1.00 96.81 86 ASN A CA 1
ATOM 702 C C . ASN A 1 86 ? -4.068 4.173 -4.813 1.00 96.81 86 ASN A C 1
ATOM 704 O O . ASN A 1 86 ? -4.245 3.834 -5.979 1.00 96.81 86 ASN A O 1
ATOM 708 N N . TYR A 1 87 ? -3.601 5.363 -4.452 1.00 95.69 87 TYR A N 1
ATOM 709 C CA . TYR A 1 87 ? -3.092 6.374 -5.368 1.00 95.69 87 TYR A CA 1
ATOM 710 C C . TYR A 1 87 ? -1.644 6.703 -4.991 1.00 95.69 87 TYR A C 1
ATOM 712 O O . TYR A 1 87 ? -1.408 7.288 -3.934 1.00 95.69 87 TYR A O 1
ATOM 720 N N . LYS A 1 88 ? -0.677 6.327 -5.833 1.00 95.06 88 LYS A N 1
ATOM 721 C CA . LYS A 1 88 ? 0.745 6.683 -5.705 1.00 95.06 88 LYS A CA 1
ATOM 722 C C . LYS A 1 88 ? 0.986 8.070 -6.304 1.00 95.06 88 LYS A C 1
ATOM 724 O O . LYS A 1 88 ? 0.462 8.380 -7.370 1.00 95.06 88 LYS A O 1
ATOM 729 N N . ILE A 1 89 ? 1.787 8.907 -5.643 1.00 94.94 89 ILE A N 1
ATOM 730 C CA . ILE A 1 89 ? 2.133 10.244 -6.157 1.00 94.94 89 ILE A CA 1
ATOM 731 C C . ILE A 1 89 ? 2.920 10.137 -7.473 1.00 94.94 89 ILE A C 1
ATOM 733 O O . ILE A 1 89 ? 2.666 10.887 -8.415 1.00 94.94 89 ILE A O 1
ATOM 737 N N . GLY A 1 90 ? 3.872 9.208 -7.542 1.00 91.31 90 GLY A N 1
ATOM 738 C CA . GLY A 1 90 ? 4.603 8.852 -8.753 1.00 91.31 90 GLY A CA 1
ATOM 739 C C . GLY A 1 90 ? 3.947 7.732 -9.557 1.00 91.31 90 GLY A C 1
ATOM 740 O O . GLY A 1 90 ? 2.792 7.370 -9.344 1.00 91.31 90 GLY A O 1
ATOM 741 N N . ASP A 1 91 ? 4.725 7.180 -10.481 1.00 89.62 91 ASP A N 1
ATOM 742 C CA . ASP A 1 91 ? 4.359 6.033 -11.300 1.00 89.62 91 ASP A CA 1
ATOM 743 C C . ASP A 1 91 ? 4.530 4.714 -10.534 1.00 89.62 91 ASP A C 1
ATOM 745 O O . ASP A 1 91 ? 5.553 4.484 -9.879 1.00 89.62 91 ASP A O 1
ATOM 749 N N . ILE A 1 92 ? 3.549 3.819 -10.646 1.00 86.88 92 ILE A N 1
ATOM 750 C CA . ILE A 1 92 ? 3.547 2.507 -9.974 1.00 86.88 92 ILE A CA 1
ATOM 751 C C . ILE A 1 92 ? 4.602 1.529 -10.518 1.00 86.88 92 ILE A C 1
ATOM 753 O O . ILE A 1 92 ? 4.919 0.548 -9.854 1.00 86.88 92 ILE A O 1
ATOM 757 N N . TYR A 1 93 ? 5.162 1.777 -11.706 1.00 82.25 93 TYR A N 1
ATOM 758 C CA . TYR A 1 93 ? 6.197 0.925 -12.314 1.00 82.25 93 TYR A CA 1
ATOM 759 C C . TYR A 1 93 ? 7.595 1.539 -12.307 1.00 82.25 93 TYR A C 1
ATOM 761 O O . TYR A 1 93 ? 8.517 0.955 -12.876 1.00 82.25 93 TYR A O 1
ATOM 769 N N . THR A 1 94 ? 7.751 2.708 -11.689 1.00 83.50 94 THR A N 1
ATOM 770 C CA . THR A 1 94 ? 9.035 3.397 -11.598 1.00 83.50 94 THR A CA 1
ATOM 771 C C . THR A 1 94 ? 9.545 3.331 -10.163 1.00 83.50 94 THR A C 1
ATOM 773 O O . THR A 1 94 ? 8.824 3.691 -9.230 1.00 83.50 94 THR A O 1
ATOM 776 N N . ASN A 1 95 ? 10.797 2.895 -10.013 1.00 81.88 95 ASN A N 1
ATOM 777 C CA . ASN A 1 95 ? 11.555 2.999 -8.770 1.00 81.88 95 ASN A CA 1
ATOM 778 C C . ASN A 1 95 ? 12.311 4.324 -8.778 1.00 81.88 95 ASN A C 1
ATOM 780 O O . ASN A 1 95 ? 13.143 4.560 -9.659 1.00 81.88 95 ASN A O 1
ATOM 784 N N . TYR A 1 96 ? 11.988 5.193 -7.827 1.00 86.56 96 TYR A N 1
ATOM 785 C CA . TYR A 1 96 ? 12.573 6.521 -7.744 1.00 86.56 96 TYR A CA 1
ATOM 786 C C . TYR A 1 96 ? 13.850 6.508 -6.904 1.00 86.56 96 TYR A C 1
ATOM 788 O O . TYR A 1 96 ? 14.105 5.605 -6.106 1.00 86.56 96 TYR A O 1
ATOM 796 N N . THR A 1 97 ? 14.704 7.506 -7.120 1.00 88.12 97 THR A N 1
ATOM 797 C CA . THR A 1 97 ? 15.893 7.701 -6.289 1.00 88.12 97 THR A CA 1
ATOM 798 C C . THR A 1 97 ? 15.507 8.339 -4.956 1.00 88.12 97 THR A C 1
ATOM 800 O O . THR A 1 97 ? 14.405 8.859 -4.784 1.00 88.12 97 THR A O 1
ATOM 803 N N . ILE A 1 98 ? 16.441 8.346 -4.001 1.00 85.31 98 ILE A N 1
ATOM 804 C CA . ILE A 1 98 ? 16.198 8.901 -2.662 1.00 85.31 98 ILE A CA 1
ATOM 805 C C . ILE A 1 98 ? 15.826 10.395 -2.688 1.00 85.31 98 ILE A C 1
ATOM 807 O O . ILE A 1 98 ? 15.059 10.854 -1.844 1.00 85.31 98 ILE A O 1
ATOM 811 N N . ASP A 1 99 ? 16.303 11.134 -3.693 1.00 90.44 99 ASP A N 1
ATOM 812 C CA . ASP A 1 99 ? 15.995 12.556 -3.892 1.00 90.44 99 ASP A CA 1
ATOM 813 C C . ASP A 1 99 ? 14.530 12.786 -4.315 1.00 90.44 99 ASP A C 1
ATOM 815 O O . ASP A 1 99 ? 13.991 13.883 -4.165 1.00 90.44 99 ASP A O 1
ATOM 819 N N . GLU A 1 100 ? 13.856 11.741 -4.804 1.00 91.12 100 GLU A N 1
ATOM 820 C CA . GLU A 1 100 ? 12.461 11.754 -5.244 1.00 91.12 100 GLU A CA 1
ATOM 821 C C . GLU A 1 100 ? 11.551 10.868 -4.372 1.00 91.12 100 GLU A C 1
ATOM 823 O O . GLU A 1 100 ? 10.467 10.485 -4.810 1.00 91.12 100 GLU A O 1
ATOM 828 N N . PHE A 1 101 ? 11.937 10.588 -3.118 1.00 89.81 101 PHE A N 1
ATOM 829 C CA . PHE A 1 101 ? 11.222 9.661 -2.218 1.00 89.81 101 PHE A CA 1
ATOM 830 C C . PHE A 1 101 ? 9.712 9.938 -2.085 1.00 89.81 101 PHE A C 1
ATOM 832 O O . PHE A 1 101 ? 8.915 9.025 -1.884 1.00 89.81 101 PHE A O 1
ATOM 839 N N . TYR A 1 102 ? 9.289 11.202 -2.197 1.00 93.00 102 TYR A N 1
ATOM 840 C CA . TYR A 1 102 ? 7.880 11.584 -2.095 1.00 93.00 102 TYR A CA 1
ATOM 841 C C . TYR A 1 102 ? 7.028 10.979 -3.219 1.00 93.00 102 TYR A C 1
ATOM 843 O O . TYR A 1 102 ? 5.821 10.821 -3.054 1.00 93.00 102 TYR A O 1
ATOM 851 N N . ARG A 1 103 ? 7.636 10.619 -4.357 1.00 94.12 103 ARG A N 1
ATOM 852 C CA . ARG A 1 103 ? 6.960 9.932 -5.461 1.00 94.12 103 ARG A CA 1
ATOM 853 C C . ARG A 1 103 ? 6.608 8.485 -5.118 1.00 94.12 103 ARG A C 1
ATOM 855 O O . ARG A 1 103 ? 5.696 7.943 -5.737 1.00 94.12 103 ARG A O 1
ATOM 862 N N . ASP A 1 104 ? 7.258 7.898 -4.114 1.00 94.62 104 ASP A N 1
ATOM 863 C CA . ASP A 1 104 ? 6.951 6.562 -3.594 1.00 94.62 104 ASP A CA 1
ATOM 864 C C . ASP A 1 104 ? 5.896 6.550 -2.481 1.00 94.62 104 ASP A C 1
ATOM 866 O O . ASP A 1 104 ? 5.499 5.479 -2.018 1.00 94.62 104 ASP A O 1
ATOM 870 N N . LEU A 1 105 ? 5.375 7.720 -2.097 1.00 96.62 105 LEU A N 1
ATOM 871 C CA . LEU A 1 105 ? 4.244 7.826 -1.180 1.00 96.62 105 LEU A CA 1
ATOM 872 C C . LEU A 1 105 ? 2.915 7.545 -1.884 1.00 96.62 105 LEU A C 1
ATOM 874 O O . LEU A 1 105 ? 2.695 7.925 -3.040 1.00 96.62 105 LEU A O 1
ATOM 878 N N . SER A 1 106 ? 1.995 6.935 -1.143 1.00 97.06 106 SER A N 1
ATOM 879 C CA . SER A 1 106 ? 0.642 6.637 -1.597 1.00 97.06 106 SER A CA 1
ATOM 880 C C . SER A 1 106 ? -0.418 7.030 -0.568 1.00 97.06 106 SER A C 1
ATOM 882 O O . SER A 1 106 ? -0.174 7.041 0.638 1.00 97.06 106 SER A O 1
ATOM 884 N N . ILE A 1 107 ? -1.612 7.362 -1.056 1.00 97.62 107 ILE A N 1
ATOM 885 C CA . ILE A 1 107 ? -2.831 7.451 -0.248 1.00 97.62 107 ILE A CA 1
ATOM 886 C C . ILE A 1 107 ? -3.619 6.166 -0.477 1.00 97.62 107 ILE A C 1
ATOM 888 O O . ILE A 1 107 ? -3.771 5.729 -1.619 1.00 97.62 107 ILE A O 1
ATOM 892 N N . LYS A 1 108 ? -4.131 5.578 0.602 1.00 97.12 108 LYS A N 1
ATOM 893 C CA . LYS A 1 108 ? -4.770 4.263 0.601 1.00 97.12 108 LYS A CA 1
ATOM 894 C C . LYS A 1 108 ? -6.171 4.334 1.195 1.00 97.12 108 LYS A C 1
ATOM 896 O O . LYS A 1 108 ? -6.363 4.907 2.266 1.00 97.12 108 LYS A O 1
ATOM 901 N N . ALA A 1 109 ? -7.126 3.698 0.527 1.00 96.69 109 ALA A N 1
ATOM 902 C CA . ALA A 1 109 ? -8.432 3.356 1.075 1.00 96.69 109 ALA A CA 1
ATOM 903 C C . ALA A 1 109 ? -8.542 1.835 1.204 1.00 96.69 109 ALA A C 1
ATOM 905 O O . ALA A 1 109 ? -8.256 1.116 0.253 1.00 96.69 109 ALA A O 1
ATOM 906 N N . MET A 1 110 ? -8.951 1.353 2.373 1.00 93.44 110 MET A N 1
ATOM 907 C CA . MET A 1 110 ? -8.951 -0.065 2.735 1.00 93.44 110 MET A CA 1
ATOM 908 C C . MET A 1 110 ? -10.370 -0.539 3.019 1.00 93.44 110 MET A C 1
ATOM 910 O O . MET A 1 110 ? -11.155 0.185 3.632 1.00 93.44 110 MET A O 1
ATOM 914 N N . MET A 1 111 ? -10.681 -1.771 2.632 1.00 92.25 111 MET A N 1
ATOM 915 C CA . MET A 1 111 ? -11.921 -2.452 3.004 1.00 92.25 111 MET A CA 1
ATOM 916 C C . MET A 1 111 ? -11.652 -3.906 3.375 1.00 92.25 111 MET A C 1
ATOM 918 O O . MET A 1 111 ? -10.776 -4.556 2.807 1.00 92.25 111 MET A O 1
ATOM 922 N N . ASN A 1 112 ? -12.394 -4.421 4.345 1.00 88.25 112 ASN A N 1
ATOM 923 C CA . ASN A 1 112 ? -12.253 -5.802 4.788 1.00 88.25 112 ASN A CA 1
ATOM 924 C C . ASN A 1 112 ? -12.691 -6.783 3.679 1.00 88.25 112 ASN A C 1
ATOM 926 O O . ASN A 1 112 ? -13.710 -6.568 3.027 1.00 88.25 112 ASN A O 1
ATOM 930 N N . ILE A 1 113 ? -11.929 -7.862 3.470 1.00 84.25 113 ILE A N 1
ATOM 931 C CA . ILE A 1 113 ? -12.199 -8.884 2.434 1.00 84.25 113 ILE A CA 1
ATOM 932 C C . ILE A 1 113 ? -13.261 -9.914 2.876 1.00 84.25 113 ILE A C 1
ATOM 934 O O . ILE A 1 113 ? -13.773 -10.680 2.062 1.00 84.25 113 ILE A O 1
ATOM 938 N N . SER A 1 114 ? -13.627 -9.949 4.157 1.00 77.44 114 SER A N 1
ATOM 939 C CA . SER A 1 114 ? -14.624 -10.885 4.690 1.00 77.44 114 SER A CA 1
ATOM 940 C C . SER A 1 114 ? -16.039 -10.664 4.128 1.00 77.44 114 SER A C 1
ATOM 942 O O . SER A 1 114 ? -16.333 -9.682 3.449 1.00 77.44 114 SER A O 1
ATOM 944 N N . ASN A 1 115 ? -16.965 -11.564 4.485 1.00 69.81 115 ASN A N 1
ATOM 945 C CA . ASN A 1 115 ? -18.362 -11.590 4.020 1.00 69.81 115 ASN A CA 1
ATOM 946 C C . ASN A 1 115 ? -19.153 -10.277 4.199 1.00 69.81 115 ASN A C 1
ATOM 948 O O . ASN A 1 115 ? -20.253 -10.155 3.662 1.00 69.81 115 ASN A O 1
ATOM 952 N N . LYS A 1 116 ? -18.656 -9.311 4.981 1.00 78.62 116 LYS A N 1
ATOM 953 C CA . LYS A 1 116 ? -19.288 -7.999 5.168 1.00 78.62 116 LYS A CA 1
ATOM 954 C C . LYS A 1 116 ? -18.226 -6.887 5.060 1.00 78.62 116 LYS A C 1
ATOM 956 O O . LYS A 1 116 ? -17.755 -6.406 6.091 1.00 78.62 116 LYS A O 1
ATOM 961 N N . PRO A 1 117 ? -17.877 -6.446 3.837 1.00 76.25 117 PRO A N 1
ATOM 962 C CA . PRO A 1 117 ? -16.770 -5.512 3.596 1.00 76.25 117 PRO A CA 1
ATOM 963 C C . PRO A 1 117 ? -16.930 -4.157 4.286 1.00 76.25 117 PRO A C 1
ATOM 965 O O . PRO A 1 117 ? -15.958 -3.543 4.713 1.00 76.25 117 PRO A O 1
ATOM 968 N N . THR A 1 118 ? -18.175 -3.706 4.455 1.00 79.25 118 THR A N 1
ATOM 969 C CA . THR A 1 118 ? -18.504 -2.428 5.100 1.00 79.25 118 THR A CA 1
ATOM 970 C C . THR A 1 118 ? -18.297 -2.434 6.611 1.00 79.25 118 THR A C 1
ATOM 972 O O . THR A 1 118 ? -18.375 -1.375 7.224 1.00 79.25 118 THR A O 1
ATOM 975 N N . LYS A 1 119 ? -18.048 -3.597 7.231 1.00 81.94 119 LYS A N 1
ATOM 976 C CA . LYS A 1 119 ? -17.784 -3.677 8.673 1.00 81.94 119 LYS A CA 1
ATOM 977 C C . LYS A 1 119 ? -16.476 -3.034 9.071 1.00 81.94 119 LYS A C 1
ATOM 979 O O . LYS A 1 119 ? -16.328 -2.674 10.229 1.00 81.94 119 LYS A O 1
ATOM 984 N N . SER A 1 120 ? -15.504 -2.970 8.170 1.00 85.75 120 SER A N 1
ATOM 985 C CA . SER A 1 120 ? -14.231 -2.358 8.494 1.00 85.75 120 SER A CA 1
ATOM 986 C C . SER A 1 120 ? -13.651 -1.697 7.260 1.00 85.75 120 SER A C 1
ATOM 988 O O . SER A 1 120 ? -13.370 -2.348 6.251 1.00 85.75 120 SER A O 1
ATOM 990 N N . ILE A 1 121 ? -13.538 -0.379 7.357 1.00 91.31 121 ILE A N 1
ATOM 991 C CA . ILE A 1 121 ? -13.000 0.493 6.320 1.00 91.31 121 ILE A CA 1
ATOM 992 C C . ILE A 1 121 ? -11.840 1.283 6.902 1.00 91.31 121 ILE A C 1
ATOM 994 O O . ILE A 1 121 ? -11.831 1.592 8.092 1.00 91.31 121 ILE A O 1
ATOM 998 N N . GLY A 1 122 ? -10.869 1.642 6.076 1.00 91.94 122 GLY A N 1
ATOM 999 C CA . GLY A 1 122 ? -9.713 2.395 6.530 1.00 91.94 122 GLY A CA 1
ATOM 1000 C C . GLY A 1 122 ? -9.233 3.417 5.523 1.00 91.94 122 GLY A C 1
ATOM 1001 O O . GLY A 1 122 ? -9.484 3.303 4.326 1.00 91.94 122 GLY A O 1
ATOM 1002 N N . LEU A 1 123 ? -8.526 4.418 6.031 1.00 96.56 123 LEU A N 1
ATOM 1003 C CA . LEU A 1 123 ? -7.779 5.383 5.237 1.00 96.56 123 LEU A CA 1
ATOM 1004 C C . LEU A 1 123 ? -6.352 5.447 5.765 1.00 96.56 123 LEU A C 1
ATOM 1006 O O . LEU A 1 123 ? -6.140 5.455 6.978 1.00 96.56 123 LEU A O 1
ATOM 1010 N N . GLY A 1 124 ? -5.375 5.501 4.871 1.00 96.25 124 GLY A N 1
ATOM 1011 C CA . GLY A 1 124 ? -3.976 5.438 5.255 1.00 96.25 124 GLY A CA 1
ATOM 1012 C C . GLY A 1 124 ? -3.020 6.054 4.254 1.00 96.25 124 GLY A C 1
ATOM 1013 O O . GLY A 1 124 ? -3.413 6.576 3.209 1.00 96.25 124 GLY A O 1
ATOM 1014 N N . LEU A 1 125 ? -1.750 5.969 4.621 1.00 97.69 125 LEU A N 1
ATOM 1015 C CA . LEU A 1 125 ? -0.609 6.327 3.801 1.00 97.69 125 LEU A CA 1
ATOM 1016 C C . LEU A 1 125 ? 0.279 5.101 3.628 1.00 97.69 125 LEU A C 1
ATOM 1018 O O . LEU A 1 12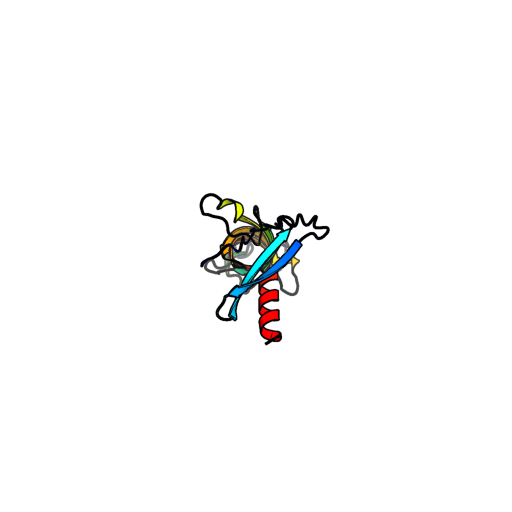5 ? 0.463 4.329 4.574 1.00 97.69 125 LEU A O 1
ATOM 1022 N N . GLY A 1 126 ? 0.832 4.948 2.433 1.00 96.44 126 GLY A N 1
ATOM 1023 C CA . GLY A 1 126 ? 1.785 3.901 2.102 1.00 96.44 126 GLY A CA 1
ATOM 1024 C C . GLY A 1 126 ? 3.102 4.467 1.584 1.00 96.44 126 GLY A C 1
ATOM 1025 O O . GLY A 1 126 ? 3.168 5.609 1.125 1.00 96.44 126 GLY A O 1
ATOM 1026 N N . TYR A 1 127 ? 4.157 3.666 1.684 1.00 95.50 127 TYR A N 1
ATOM 1027 C CA . TYR A 1 127 ? 5.466 3.932 1.102 1.00 95.50 127 TYR A CA 1
ATOM 1028 C C . TYR A 1 127 ? 5.987 2.684 0.383 1.00 95.50 127 TYR A C 1
ATOM 1030 O O . TYR A 1 127 ? 6.148 1.622 0.997 1.00 95.50 127 TYR A O 1
ATOM 1038 N N . HIS A 1 128 ? 6.245 2.814 -0.917 1.00 92.38 128 HIS A N 1
ATOM 1039 C CA . HIS A 1 128 ? 6.795 1.739 -1.740 1.00 92.38 128 HIS A CA 1
ATOM 1040 C C . HIS A 1 128 ? 8.256 1.462 -1.377 1.00 92.38 128 HIS A C 1
ATOM 1042 O O . HIS A 1 128 ? 9.104 2.345 -1.458 1.00 92.38 128 HIS A O 1
ATOM 1048 N N . LEU A 1 129 ? 8.552 0.221 -0.981 1.00 88.06 129 LEU A N 1
ATOM 1049 C CA . LEU A 1 129 ? 9.919 -0.208 -0.671 1.00 88.06 129 LEU A CA 1
ATOM 1050 C C . LEU A 1 129 ? 10.622 -0.789 -1.897 1.00 88.06 129 LEU A C 1
ATOM 1052 O O . LEU A 1 129 ? 11.815 -0.583 -2.096 1.00 88.06 129 LEU A O 1
ATOM 1056 N N . THR A 1 130 ? 9.887 -1.578 -2.671 1.00 83.62 130 THR A N 1
ATOM 1057 C CA . THR A 1 130 ? 10.366 -2.265 -3.870 1.00 83.62 130 THR A CA 1
ATOM 1058 C C . THR A 1 130 ? 9.168 -2.618 -4.746 1.00 83.62 130 THR A C 1
ATOM 1060 O O . THR A 1 130 ? 8.016 -2.452 -4.330 1.00 83.62 130 THR A O 1
ATOM 1063 N N . ASP A 1 131 ? 9.426 -3.128 -5.947 1.00 80.75 131 ASP A N 1
ATOM 1064 C CA . ASP A 1 131 ? 8.396 -3.530 -6.901 1.00 80.75 131 ASP A CA 1
ATOM 1065 C C . ASP A 1 131 ? 7.388 -4.498 -6.257 1.00 80.75 131 ASP A C 1
ATOM 1067 O O . ASP A 1 131 ? 7.688 -5.659 -5.973 1.00 80.75 131 ASP A O 1
ATOM 1071 N N . GLY A 1 132 ? 6.166 -4.005 -6.048 1.00 83.69 132 GLY A N 1
ATOM 1072 C CA . GLY A 1 132 ? 5.031 -4.775 -5.543 1.00 83.69 132 GLY A CA 1
ATOM 1073 C C . GLY A 1 132 ? 4.931 -4.920 -4.022 1.00 83.69 132 GLY A C 1
ATOM 1074 O O . GLY A 1 132 ? 4.003 -5.590 -3.567 1.00 83.69 132 GLY A O 1
ATOM 1075 N N . ILE A 1 133 ? 5.828 -4.301 -3.242 1.00 90.69 133 ILE A N 1
ATOM 1076 C CA . ILE A 1 133 ? 5.787 -4.322 -1.771 1.00 90.69 133 ILE A CA 1
ATOM 1077 C C . ILE A 1 133 ? 5.797 -2.897 -1.216 1.00 90.69 133 ILE A C 1
ATOM 1079 O O . ILE A 1 133 ? 6.686 -2.090 -1.497 1.00 90.69 133 ILE A O 1
ATOM 1083 N N . GLU A 1 134 ? 4.839 -2.622 -0.341 1.00 93.94 134 GLU A N 1
ATOM 1084 C CA . GLU A 1 134 ? 4.682 -1.343 0.343 1.00 93.94 134 GLU A CA 1
ATOM 1085 C C . GLU A 1 134 ? 4.521 -1.556 1.852 1.00 93.94 134 GLU A C 1
ATOM 1087 O O . GLU A 1 134 ? 3.945 -2.547 2.290 1.00 93.94 134 GLU A O 1
ATOM 1092 N N . ILE A 1 135 ? 4.999 -0.608 2.657 1.00 94.88 135 ILE A N 1
ATOM 1093 C CA . ILE A 1 135 ? 4.619 -0.495 4.073 1.00 94.88 135 ILE A CA 1
ATOM 1094 C C . ILE A 1 135 ? 3.549 0.574 4.236 1.00 94.88 135 ILE A C 1
ATOM 1096 O O . ILE A 1 135 ? 3.570 1.578 3.527 1.00 94.88 135 ILE A O 1
ATOM 1100 N N . PHE A 1 136 ? 2.631 0.395 5.183 1.00 95.25 136 PHE A N 1
ATOM 1101 C CA . PHE A 1 136 ? 1.550 1.353 5.395 1.00 95.25 136 PHE A CA 1
ATOM 1102 C C . PHE A 1 136 ? 1.278 1.655 6.866 1.00 95.25 136 PHE A C 1
ATOM 1104 O O . PHE A 1 136 ? 1.558 0.856 7.762 1.00 95.25 136 PHE A O 1
ATOM 1111 N N . VAL A 1 137 ? 0.664 2.817 7.082 1.00 95.06 137 VAL A N 1
ATOM 1112 C CA . VAL A 1 137 ? -0.032 3.192 8.312 1.00 95.06 137 VAL A CA 1
ATOM 1113 C C . VAL A 1 137 ? -1.437 3.660 7.952 1.00 95.06 137 VAL A C 1
ATOM 1115 O O . VAL A 1 137 ? -1.621 4.464 7.041 1.00 95.06 137 VAL A O 1
ATOM 1118 N N . ALA A 1 138 ? -2.445 3.162 8.657 1.00 93.94 138 ALA A N 1
ATOM 1119 C CA . ALA A 1 138 ? -3.840 3.464 8.377 1.00 93.94 138 ALA A CA 1
ATOM 1120 C C . ALA A 1 138 ? -4.650 3.662 9.654 1.00 93.94 138 ALA A C 1
ATOM 1122 O O . ALA A 1 138 ? -4.371 3.071 10.695 1.00 93.94 138 ALA A O 1
ATOM 1123 N N . ARG A 1 139 ? -5.692 4.482 9.555 1.00 92.12 139 ARG A N 1
ATOM 1124 C CA . ARG A 1 139 ? -6.776 4.552 10.526 1.00 92.12 139 ARG A CA 1
ATOM 1125 C C . ARG A 1 139 ? -7.917 3.683 10.009 1.00 92.12 139 ARG A C 1
ATOM 1127 O O . ARG A 1 139 ? -8.436 3.948 8.929 1.00 92.12 139 ARG A O 1
ATOM 1134 N N . ILE A 1 140 ? -8.280 2.657 10.766 1.00 89.38 140 ILE A N 1
ATOM 1135 C CA . ILE A 1 140 ? -9.320 1.685 10.432 1.00 89.38 140 ILE A CA 1
ATOM 1136 C C . ILE A 1 140 ? -10.497 1.882 11.384 1.00 89.38 140 ILE A C 1
ATOM 1138 O O . ILE A 1 140 ? -10.309 1.982 12.592 1.00 89.38 140 ILE A O 1
ATOM 1142 N N . TRP A 1 141 ? -11.707 1.945 10.847 1.00 88.06 141 TRP A N 1
ATOM 1143 C CA . TRP A 1 141 ? -12.953 2.028 11.595 1.00 88.06 141 TRP A CA 1
ATOM 1144 C C . TRP A 1 141 ? -13.687 0.703 11.479 1.00 88.06 141 TRP A C 1
ATOM 1146 O O . TRP A 1 141 ? -14.241 0.398 10.424 1.00 88.06 141 TRP A O 1
ATOM 1156 N N . THR A 1 142 ? -13.712 -0.058 12.569 1.00 85.25 142 THR A N 1
ATOM 1157 C CA . THR A 1 142 ? -14.387 -1.358 12.624 1.00 85.25 142 THR A CA 1
ATOM 1158 C C . THR A 1 142 ? -15.713 -1.229 13.367 1.00 85.25 142 THR A C 1
ATOM 1160 O O . THR A 1 142 ? -15.776 -0.655 14.453 1.00 85.25 142 THR A O 1
ATOM 1163 N N . GLN A 1 143 ? -16.788 -1.734 12.770 1.00 82.06 143 GLN A N 1
ATOM 1164 C CA . GLN A 1 143 ? -18.112 -1.812 13.366 1.00 82.06 143 GLN A CA 1
ATOM 1165 C C . GLN A 1 143 ? -18.106 -2.842 14.499 1.00 82.06 143 GLN A C 1
ATOM 1167 O O . GLN A 1 143 ? -17.725 -3.992 14.293 1.00 82.06 143 GLN A O 1
ATOM 1172 N N . ASN A 1 144 ? -18.568 -2.441 15.682 1.00 72.50 144 ASN A N 1
ATOM 1173 C CA . ASN A 1 144 ? -18.662 -3.350 16.821 1.00 72.50 144 ASN A CA 1
ATOM 1174 C C . ASN A 1 144 ? -19.872 -4.282 16.653 1.00 72.50 144 ASN A C 1
ATOM 1176 O O . ASN A 1 144 ? -21.004 -3.819 16.490 1.00 72.50 144 ASN A O 1
ATOM 1180 N N . GLU A 1 145 ? -19.645 -5.591 16.722 1.00 62.44 145 GLU A N 1
ATOM 1181 C CA . GLU A 1 145 ? -20.708 -6.590 16.837 1.00 62.44 145 GLU A CA 1
ATOM 1182 C C . GLU A 1 145 ? -20.839 -7.012 18.301 1.00 62.44 145 GLU A C 1
ATOM 1184 O O . GLU A 1 145 ? -19.841 -7.302 18.948 1.00 62.44 145 GLU A O 1
ATOM 1189 N N . ASN A 1 146 ? -22.077 -7.064 18.802 1.00 52.47 146 ASN A N 1
ATOM 1190 C CA . ASN A 1 146 ? -22.461 -7.492 20.156 1.00 52.47 146 ASN A CA 1
ATOM 1191 C C . ASN A 1 146 ? -22.202 -6.503 21.305 1.00 52.47 146 ASN A C 1
ATOM 1193 O O . ASN A 1 146 ? -21.430 -6.778 22.217 1.00 52.47 146 ASN A O 1
ATOM 1197 N N . ILE A 1 147 ? -22.989 -5.426 21.364 1.00 50.22 147 ILE A N 1
ATOM 1198 C CA . ILE A 1 147 ? -23.406 -4.886 22.667 1.00 50.22 147 ILE A CA 1
ATOM 1199 C C . ILE A 1 147 ? -24.931 -4.920 22.697 1.00 50.22 147 ILE A C 1
ATOM 1201 O O . ILE A 1 147 ? -25.603 -4.258 21.905 1.00 50.22 147 ILE A O 1
ATOM 1205 N N . ILE A 1 148 ? -25.478 -5.760 23.576 1.00 47.75 148 ILE A N 1
ATOM 1206 C CA . ILE A 1 148 ? -26.912 -5.845 23.837 1.00 47.75 148 ILE A CA 1
ATOM 1207 C C . ILE A 1 148 ? -27.355 -4.466 24.346 1.00 47.75 148 ILE A C 1
ATOM 1209 O O . ILE A 1 148 ? -27.007 -4.070 25.457 1.00 47.75 148 ILE A O 1
ATOM 1213 N N . GLY A 1 1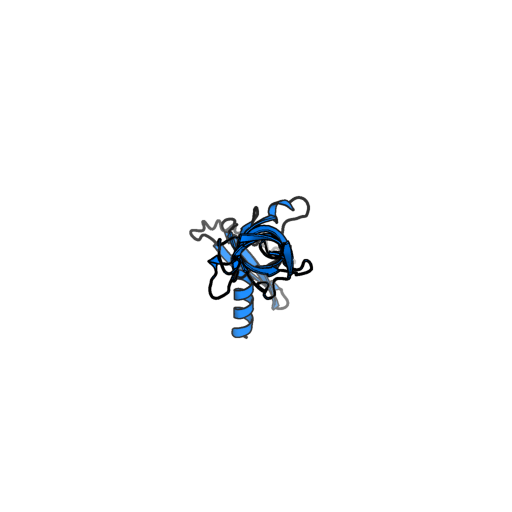49 ? -28.118 -3.738 23.527 1.00 46.06 149 GLY A N 1
ATOM 1214 C CA . GLY A 1 149 ? -28.957 -2.645 24.011 1.00 46.06 149 GLY A CA 1
ATOM 1215 C C . GLY A 1 149 ? -28.648 -1.203 23.604 1.00 46.06 149 GLY A C 1
ATOM 1216 O O . GLY A 1 149 ? -29.424 -0.381 24.055 1.00 46.06 149 GLY A O 1
ATOM 1217 N N . GLU A 1 150 ? -27.638 -0.855 22.787 1.00 44.75 150 GLU A N 1
ATOM 1218 C CA . GLU A 1 150 ? -27.637 0.404 21.990 1.00 44.75 150 GLU A CA 1
ATOM 1219 C C . GLU A 1 150 ? -26.358 0.656 21.158 1.00 44.75 150 GLU A C 1
ATOM 1221 O O . GLU A 1 150 ? -25.243 0.360 21.579 1.00 44.75 150 GLU A O 1
ATOM 1226 N N . SER A 1 151 ? -26.572 1.330 20.015 1.00 45.91 151 SER A N 1
ATOM 1227 C CA . SER A 1 151 ? -25.628 2.018 19.114 1.00 45.91 151 SER A CA 1
ATOM 1228 C C . SER A 1 151 ? -24.577 1.174 18.372 1.00 45.91 151 SER A C 1
ATOM 1230 O O . SER A 1 151 ? -23.512 0.84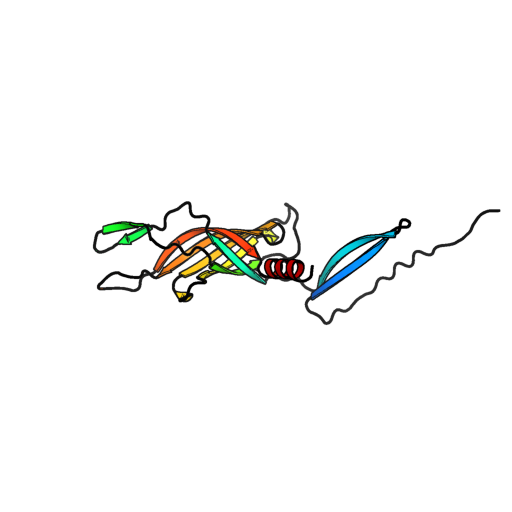8 18.893 1.00 45.91 151 SER A O 1
ATOM 1232 N N . SER A 1 152 ? -24.810 1.011 17.065 1.00 55.84 152 SER A N 1
ATOM 1233 C CA . SER A 1 152 ? -23.831 0.680 16.020 1.00 55.84 152 SER A CA 1
ATOM 1234 C C . SER A 1 152 ? -22.677 1.701 15.967 1.00 55.84 152 SER A C 1
ATOM 1236 O O . SER A 1 152 ? -22.659 2.608 15.134 1.00 55.84 152 SER A O 1
ATOM 1238 N N . GLY A 1 153 ? -21.733 1.594 16.899 1.00 66.69 153 GLY A N 1
ATOM 1239 C CA . GLY A 1 153 ? -20.524 2.413 16.942 1.00 66.69 153 GLY A CA 1
ATOM 1240 C C . GLY A 1 153 ? -19.400 1.823 16.090 1.00 66.69 153 GLY A C 1
ATOM 1241 O O . GLY A 1 153 ? -19.320 0.607 15.911 1.00 66.69 153 GLY A O 1
ATOM 1242 N N . HIS A 1 154 ? -18.521 2.694 15.594 1.00 76.00 154 HIS A N 1
ATOM 1243 C CA . HIS A 1 154 ? -17.251 2.295 14.990 1.00 76.00 154 HIS A CA 1
ATOM 1244 C C . HIS A 1 154 ? -16.115 2.540 15.985 1.00 76.00 154 HIS A C 1
ATOM 1246 O O . HIS A 1 154 ? -16.049 3.612 16.592 1.00 76.00 154 HIS A O 1
ATOM 1252 N N . THR A 1 155 ? -15.209 1.577 16.117 1.00 80.44 155 THR A N 1
ATOM 1253 C CA . THR A 1 155 ? -13.985 1.704 16.912 1.00 80.44 155 THR A CA 1
ATOM 1254 C C . THR A 1 155 ? -12.831 2.081 15.981 1.00 80.44 155 THR A C 1
ATOM 1256 O O . THR A 1 155 ? -12.542 1.327 15.049 1.00 80.44 155 THR A O 1
ATOM 1259 N N . PRO A 1 156 ? -12.200 3.256 16.171 1.00 83.56 156 PRO A N 1
ATOM 1260 C CA . PRO A 1 156 ? -11.109 3.694 15.320 1.00 83.56 156 PRO A CA 1
ATOM 1261 C C . PRO A 1 156 ? -9.751 3.192 15.842 1.00 83.56 156 PRO A C 1
ATOM 1263 O O . PRO A 1 156 ? -9.299 3.608 16.910 1.00 83.56 156 PRO A O 1
ATOM 1266 N N . THR A 1 157 ? -9.056 2.384 15.047 1.00 83.50 157 THR A N 1
ATOM 1267 C CA . THR A 1 157 ? -7.745 1.797 15.362 1.00 83.50 157 THR A CA 1
ATOM 1268 C C . THR A 1 157 ? -6.682 2.326 14.406 1.00 83.50 157 THR A C 1
ATOM 1270 O O . THR A 1 157 ? -6.935 2.476 13.213 1.00 83.50 157 THR A O 1
ATOM 1273 N N . THR A 1 158 ? -5.487 2.635 14.912 1.00 89.56 158 THR A N 1
ATOM 1274 C CA . THR A 1 158 ? -4.324 2.905 14.054 1.00 89.56 158 THR A CA 1
ATOM 1275 C C . THR A 1 158 ? -3.564 1.606 13.825 1.00 89.56 158 THR A C 1
ATOM 1277 O O . THR A 1 158 ? -3.144 0.965 14.785 1.00 89.56 158 THR A O 1
ATOM 1280 N N . THR A 1 159 ? -3.365 1.254 12.563 1.00 87.25 159 THR A N 1
ATOM 1281 C CA . THR A 1 159 ? -2.802 -0.020 12.124 1.00 87.25 159 THR A CA 1
ATOM 1282 C C . THR A 1 159 ? -1.594 0.224 11.236 1.00 87.25 159 THR A C 1
ATOM 1284 O O . THR A 1 159 ? -1.610 1.118 10.395 1.00 87.25 159 THR A O 1
ATOM 1287 N N . TYR A 1 160 ? -0.566 -0.600 11.405 1.00 91.44 160 TYR A N 1
ATOM 1288 C CA . TYR A 1 160 ? 0.617 -0.637 10.553 1.00 91.44 160 TYR A CA 1
ATOM 1289 C C . TYR A 1 160 ? 0.662 -1.983 9.840 1.00 91.44 160 TYR A C 1
ATOM 1291 O O . TYR A 1 160 ? 0.173 -2.978 10.381 1.00 91.44 160 TYR A O 1
ATOM 1299 N N . GLY A 1 161 ? 1.250 -2.048 8.653 1.00 92.19 161 GLY A N 1
ATOM 1300 C CA . GLY A 1 161 ? 1.351 -3.320 7.951 1.00 92.19 161 GLY A CA 1
ATOM 1301 C C . GLY A 1 161 ? 2.132 -3.267 6.653 1.00 92.19 161 GLY A C 1
ATOM 1302 O O . GLY A 1 161 ? 2.821 -2.289 6.361 1.00 92.19 161 GLY A O 1
ATOM 1303 N N . VAL A 1 162 ? 2.013 -4.356 5.898 1.00 93.75 162 VAL A N 1
ATOM 1304 C CA . VAL A 1 162 ? 2.622 -4.536 4.579 1.00 93.75 162 VAL A CA 1
ATOM 1305 C C . VAL A 1 162 ? 1.526 -4.767 3.547 1.00 93.75 162 VAL A C 1
ATOM 1307 O O . VAL A 1 162 ? 0.589 -5.528 3.785 1.00 93.75 162 VAL A O 1
ATOM 1310 N N . SER A 1 163 ? 1.656 -4.111 2.404 1.00 94.38 163 SER A N 1
ATOM 1311 C CA . SER A 1 163 ? 0.770 -4.221 1.252 1.00 94.38 163 SER A CA 1
ATOM 1312 C C . SER A 1 163 ? 1.474 -4.974 0.127 1.00 94.38 163 SER A C 1
ATOM 1314 O O . SER A 1 163 ? 2.656 -4.738 -0.136 1.00 94.38 163 SER A O 1
ATOM 1316 N N . PHE A 1 164 ? 0.729 -5.815 -0.584 1.00 93.06 164 PHE A N 1
ATOM 1317 C CA . PHE A 1 164 ? 1.186 -6.511 -1.786 1.00 93.06 164 PHE A CA 1
ATOM 1318 C C . PHE A 1 164 ? 0.384 -6.046 -3.001 1.00 93.06 164 PHE A C 1
ATOM 1320 O O . PHE A 1 164 ? -0.845 -6.127 -2.979 1.00 93.06 164 PHE A O 1
ATOM 1327 N N . ASP A 1 165 ? 1.054 -5.581 -4.059 1.00 91.19 165 ASP A N 1
ATOM 1328 C CA . ASP A 1 165 ? 0.398 -5.167 -5.309 1.00 91.19 165 ASP A CA 1
ATOM 1329 C C . ASP A 1 165 ? -0.232 -6.377 -6.017 1.00 91.19 165 ASP A C 1
ATOM 1331 O O . ASP A 1 165 ? 0.449 -7.323 -6.429 1.00 91.19 165 ASP A O 1
ATOM 1335 N N . LEU A 1 166 ? -1.554 -6.335 -6.189 1.00 89.12 166 LEU A N 1
ATOM 1336 C CA . LEU A 1 166 ? -2.317 -7.410 -6.815 1.00 89.12 166 LEU A CA 1
ATOM 1337 C C . LEU A 1 166 ? -2.063 -7.523 -8.319 1.00 89.12 166 LEU A C 1
ATOM 1339 O O . LEU A 1 166 ? -2.111 -8.631 -8.850 1.00 89.12 166 LEU A O 1
ATOM 1343 N N . ASN A 1 167 ? -1.744 -6.427 -9.011 1.00 80.94 167 ASN A N 1
ATOM 1344 C CA . ASN A 1 167 ? -1.392 -6.484 -10.430 1.00 80.94 167 ASN A CA 1
ATOM 1345 C C . ASN A 1 167 ? -0.118 -7.313 -10.627 1.00 80.94 167 ASN A C 1
ATOM 1347 O O . ASN A 1 167 ? -0.045 -8.146 -11.530 1.00 80.94 167 ASN A O 1
ATOM 1351 N N . ARG A 1 168 ? 0.865 -7.134 -9.737 1.00 75.38 168 ARG A N 1
ATOM 1352 C CA . ARG A 1 168 ? 2.113 -7.910 -9.742 1.00 75.38 168 ARG A CA 1
ATOM 1353 C C . ARG A 1 168 ? 1.907 -9.339 -9.257 1.00 75.38 168 ARG A C 1
ATOM 1355 O O . ARG A 1 168 ? 2.426 -10.266 -9.874 1.00 75.38 168 ARG A O 1
ATOM 1362 N N . GLY A 1 169 ? 1.091 -9.532 -8.221 1.00 70.75 169 GLY A N 1
ATOM 1363 C CA . GLY A 1 169 ? 0.713 -10.864 -7.750 1.00 70.75 169 GLY A CA 1
ATOM 1364 C C . GLY A 1 169 ? 0.086 -11.719 -8.858 1.00 70.75 169 GLY A C 1
ATOM 1365 O O . GLY A 1 169 ? 0.460 -12.878 -9.031 1.00 70.75 169 GLY A O 1
ATOM 1366 N N . LEU A 1 170 ? -0.801 -11.143 -9.675 1.00 73.94 170 LEU A N 1
ATOM 1367 C CA . LEU A 1 170 ? -1.402 -11.836 -10.819 1.00 73.94 170 LEU A CA 1
ATOM 1368 C C . LEU A 1 170 ? -0.378 -12.179 -11.913 1.00 73.94 170 LEU A C 1
ATOM 1370 O O . LEU 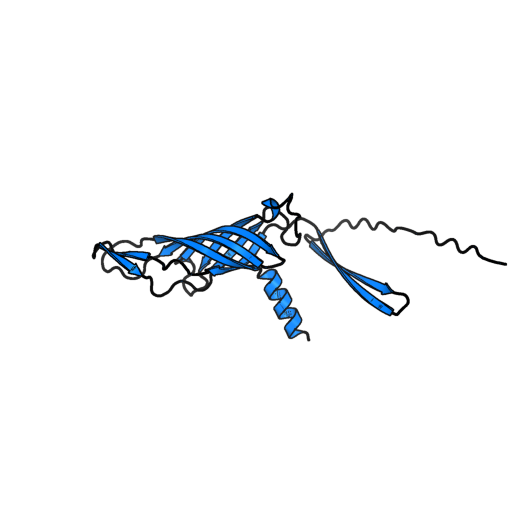A 1 170 ? -0.445 -13.272 -12.480 1.00 73.94 170 LEU A O 1
ATOM 1374 N N . GLU A 1 171 ? 0.583 -11.291 -12.196 1.00 70.75 171 GLU A N 1
ATOM 1375 C CA . GLU A 1 171 ? 1.698 -11.589 -13.112 1.00 70.75 171 GLU A CA 1
ATOM 1376 C C . GLU A 1 171 ? 2.526 -12.790 -12.609 1.00 70.75 171 GLU A C 1
ATOM 1378 O O . GLU A 1 171 ? 2.869 -13.672 -13.400 1.00 70.75 171 GLU A O 1
ATOM 1383 N N . TRP A 1 172 ? 2.789 -12.884 -11.300 1.00 63.25 172 TRP A N 1
ATOM 1384 C CA . TRP A 1 172 ? 3.502 -14.021 -10.703 1.00 63.25 172 TRP A CA 1
ATOM 1385 C C . TRP A 1 172 ? 2.730 -15.333 -10.811 1.00 63.25 172 TRP A C 1
ATOM 1387 O O . TRP A 1 172 ? 3.297 -16.328 -11.263 1.00 63.25 172 TRP A O 1
ATOM 1397 N N . VAL A 1 173 ? 1.438 -15.343 -10.458 1.00 65.50 173 VAL A N 1
ATOM 1398 C CA . VAL A 1 173 ? 0.605 -16.551 -10.592 1.00 65.50 173 VAL A CA 1
ATOM 1399 C C . VAL A 1 173 ? 0.563 -17.010 -12.047 1.00 65.50 173 VAL A C 1
ATOM 1401 O O . VAL A 1 173 ? 0.703 -18.201 -12.320 1.00 65.50 173 VAL A O 1
ATOM 1404 N N . ARG A 1 174 ? 0.448 -16.076 -12.999 1.00 65.50 174 ARG A N 1
ATOM 1405 C CA . ARG A 1 174 ? 0.491 -16.410 -14.424 1.00 65.50 174 ARG A CA 1
ATOM 1406 C C . ARG A 1 174 ? 1.808 -17.091 -14.797 1.00 65.50 174 ARG A C 1
ATOM 1408 O O . ARG A 1 174 ? 1.783 -18.125 -15.448 1.00 65.50 174 ARG A O 1
ATOM 1415 N N . ASN A 1 175 ? 2.947 -16.558 -14.372 1.00 62.84 175 ASN A N 1
ATOM 1416 C CA . ASN A 1 175 ? 4.243 -17.141 -14.726 1.00 62.84 175 ASN A CA 1
ATOM 1417 C C . ASN A 1 175 ? 4.461 -18.544 -14.132 1.00 62.84 175 ASN A C 1
ATOM 1419 O O . ASN A 1 175 ? 5.140 -19.348 -14.757 1.00 62.84 175 ASN A O 1
ATOM 1423 N N . ILE A 1 176 ? 3.854 -18.860 -12.982 1.00 66.69 176 ILE A N 1
ATOM 1424 C CA . ILE A 1 176 ? 3.913 -20.203 -12.379 1.00 66.69 176 ILE A CA 1
ATOM 1425 C C . ILE A 1 176 ? 3.063 -21.216 -13.160 1.00 66.69 176 ILE A C 1
ATOM 1427 O O . ILE A 1 176 ? 3.472 -22.359 -13.306 1.00 66.69 176 ILE A O 1
ATOM 1431 N N . TYR A 1 177 ? 1.890 -20.819 -13.662 1.00 48.38 177 TYR A N 1
ATOM 1432 C CA . TYR A 1 177 ? 0.960 -21.734 -14.345 1.00 48.38 177 TYR A CA 1
ATOM 1433 C C . TYR A 1 177 ? 1.295 -22.014 -15.819 1.00 48.38 177 TYR A C 1
ATOM 1435 O O . TYR A 1 177 ? 0.747 -22.951 -16.395 1.00 48.38 177 TYR A O 1
ATOM 1443 N N . TYR A 1 178 ? 2.144 -21.196 -16.447 1.00 50.41 178 TYR A N 1
ATOM 1444 C CA . TYR A 1 178 ? 2.576 -21.366 -17.842 1.00 50.41 178 TYR A CA 1
ATOM 1445 C C . TYR A 1 178 ? 4.025 -21.886 -17.961 1.00 50.41 178 TYR A C 1
ATOM 1447 O O . TYR A 1 178 ? 4.664 -21.727 -19.006 1.00 50.41 178 TYR A O 1
ATOM 1455 N N . HIS A 1 179 ? 4.544 -22.502 -16.898 1.00 43.72 179 HIS A N 1
ATOM 1456 C CA . HIS A 1 179 ? 5.747 -23.341 -16.878 1.00 43.72 179 HIS A CA 1
ATOM 1457 C C . HIS A 1 179 ? 5.372 -24.744 -16.400 1.00 43.72 179 HIS A C 1
ATOM 1459 O O . HIS A 1 179 ? 6.055 -25.694 -16.840 1.00 43.72 179 HIS A O 1
#

Radius of gyration: 24.59 Å; chains: 1; bounding box: 74×36×80 Å

Foldseek 3Di:
DDDDDPPDPPPDPPPDPDPDQKDWDWDWDQDPVRDTDIDIDIDHDADFKFKWKWAFPDPDFQWDQDPVVRDTDGDPDDQRIKMKIKGALTGLPDDDDPVPQSSQKIWIWIFRPDPCRVQKIWIWMWGDPDRFKIKIKIWMWGFDDDDPDDDRGTRTDITITMIGTVVVVVVVVVVVVVD

Secondary structure (DSSP, 8-state):
-------------------SSEEEEEEEEE-TT-PEEEEEEEEES---EEEEEEEE---S--EEEETTTTEEEE-S---S-EEEEEEESS-TT-PPPGGGGGGGEEEEEEEE-SS-GGGEEEEEEEEEEETTEEEEEEEEEEEPP--TTS--PEEEEEEEEEEEEHHHHHHHHHHHHT-

Sequence (179 aa):
MQKNFHLSNVITIILYKQGFKRASVQLATIDNQRNSTLYNFKVGDIEHLYLTADMPITTIKELSYDKQNKSIYENEQPSLFYLGINYKIGDIYTNYTIDEFYRDLSIKAMMNISNKPTKSIGLGLGYHLTDGIEIFVARIWTQNENIIGESSGHTPTTTYGVSFDLNRGLEWVRNIYYH

pLDDT: mean 74.5, std 18.74, range [28.0, 97.69]